Protein AF-F6EHM1-F1 (afdb_monomer_lite)

Secondary structure (DSSP, 8-state):
-PPP---------------------------------HHHHHHHHHHHHHHHHHHHHHHHHHHHT-----HHHHHHHHHHHHTS--HHHHHHHHHHH-SSTT---GGG---GGGS-HHHHHHHHHHHHHHHTT--

Foldseek 3Di:
DDDDDPDDPPPPPPPPPDPDDDDDDDPDDPDDDDDDPVLVVLLVVLLVVLLVVLVVVQVVCVVVVNDHDQLQVVLVVVVVVLQDDCPVVLVVVCVVVDDDPPRDDSVNRDHLVNPPPSSNVSNNVSSNCSSVVVD

Sequence (135 aa):
MRLSQFSLPALAVTLILTGCSNNDSGSAEVAGDAGAPQGQALYLEVCADMNEFLDDMQSLQDQAGLGPIDRRELADDFMDFMRRDLSDWAAEWNETVGEGELEIREDDLQLWEEVPADERETIERAVYDAADGRC

Organism: Hoyosella subflava (strain DSM 45089 / JCM 17490 / NBRC 109087 / DQS3-9A1) (NCBI:txid443218)

Structure (mmCIF, N/CA/C/O backbone):
data_AF-F6EHM1-F1
#
_entry.id   AF-F6EHM1-F1
#
loop_
_atom_site.group_PDB
_atom_site.id
_atom_site.type_symbol
_atom_site.label_atom_id
_atom_site.label_alt_id
_atom_site.label_comp_id
_atom_site.label_asym_id
_atom_site.label_entity_id
_atom_site.label_seq_id
_atom_site.pdbx_PDB_ins_code
_atom_site.Cartn_x
_atom_site.Cartn_y
_atom_site.Cartn_z
_atom_site.occupancy
_atom_site.B_iso_or_equiv
_atom_site.auth_seq_id
_atom_site.auth_comp_id
_atom_site.auth_asym_id
_atom_site.auth_atom_id
_atom_site.pdbx_PDB_model_num
ATOM 1 N N . MET A 1 1 ? 34.401 4.152 37.734 1.00 40.97 1 MET A N 1
ATOM 2 C CA . MET A 1 1 ? 32.979 3.848 37.475 1.00 40.97 1 MET A CA 1
ATOM 3 C C . MET A 1 1 ? 32.730 4.168 36.011 1.00 40.97 1 MET A C 1
ATOM 5 O O . MET A 1 1 ? 32.827 5.329 35.642 1.00 40.97 1 MET A O 1
ATOM 9 N N . ARG A 1 2 ? 32.620 3.140 35.162 1.00 38.88 2 ARG A N 1
ATOM 10 C CA . ARG A 1 2 ? 32.437 3.288 33.711 1.00 38.88 2 ARG A CA 1
ATOM 11 C C . ARG A 1 2 ? 30.941 3.371 33.425 1.00 38.88 2 ARG A C 1
ATOM 13 O O . ARG A 1 2 ? 30.199 2.516 33.897 1.00 38.88 2 ARG A O 1
ATOM 20 N N . LEU A 1 3 ? 30.540 4.419 32.712 1.00 44.34 3 LEU A N 1
ATOM 21 C CA . LEU A 1 3 ? 29.188 4.597 32.201 1.00 44.34 3 LEU A CA 1
ATOM 22 C C . LEU A 1 3 ? 28.925 3.527 31.143 1.00 44.34 3 LEU A C 1
ATOM 24 O O . LEU A 1 3 ? 29.729 3.325 30.232 1.00 44.34 3 LEU A O 1
ATOM 28 N N . SER A 1 4 ? 27.828 2.814 31.353 1.00 43.00 4 SER A N 1
ATOM 29 C CA . SER A 1 4 ? 27.329 1.731 30.528 1.00 43.00 4 SER A CA 1
ATOM 30 C C . SER A 1 4 ? 27.124 2.191 29.088 1.00 43.00 4 SER A C 1
ATOM 32 O O . SER A 1 4 ? 26.466 3.196 28.828 1.00 43.00 4 SER A O 1
ATOM 34 N N . GLN A 1 5 ? 27.701 1.428 28.164 1.00 46.94 5 GLN A N 1
ATOM 35 C CA . GLN A 1 5 ? 27.412 1.479 26.740 1.00 46.94 5 GLN A CA 1
ATOM 36 C C . GLN A 1 5 ? 25.926 1.162 26.535 1.00 46.94 5 GLN A C 1
ATOM 38 O O . GLN A 1 5 ? 25.492 0.041 26.792 1.00 46.94 5 GLN A O 1
AT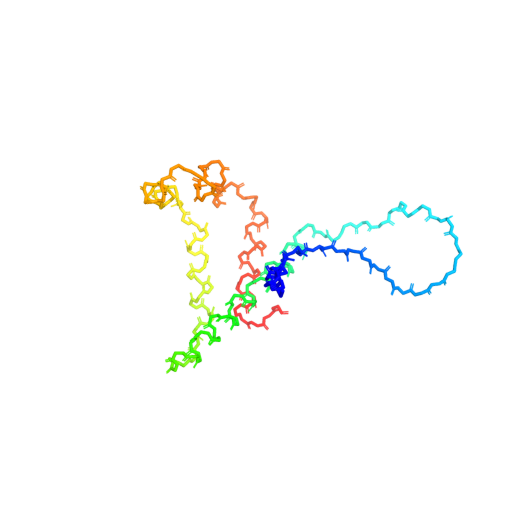OM 43 N N . PHE A 1 6 ? 25.152 2.140 26.065 1.00 44.41 6 PHE A N 1
ATOM 44 C CA . PHE A 1 6 ? 23.897 1.866 25.377 1.00 44.41 6 PHE A CA 1
ATOM 45 C C . PHE A 1 6 ? 24.258 1.274 24.017 1.00 44.41 6 PHE A C 1
ATOM 47 O O . PHE A 1 6 ? 24.531 1.988 23.056 1.00 44.41 6 PHE A O 1
ATOM 54 N N . SER A 1 7 ? 24.345 -0.052 23.976 1.00 39.22 7 SER A N 1
ATOM 55 C CA . SER A 1 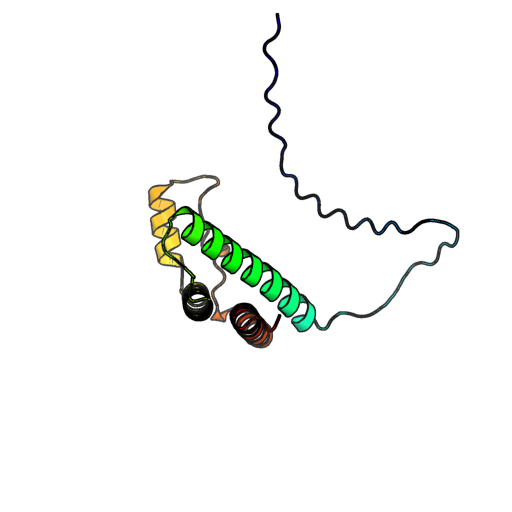7 ? 24.343 -0.793 22.725 1.00 39.22 7 SER A CA 1
ATOM 56 C C . SER A 1 7 ? 22.905 -0.788 22.221 1.00 39.22 7 SER A C 1
ATOM 58 O O . SER A 1 7 ? 22.049 -1.465 22.787 1.00 39.22 7 SER A O 1
ATOM 60 N N . LEU A 1 8 ? 22.638 0.007 21.189 1.00 42.44 8 LEU A N 1
ATOM 61 C CA . LEU A 1 8 ? 21.464 -0.170 20.342 1.00 42.44 8 LEU A CA 1
ATOM 62 C C . LEU A 1 8 ? 21.481 -1.626 19.843 1.00 42.44 8 LEU A C 1
ATOM 64 O O . LEU A 1 8 ? 22.522 -2.055 19.329 1.00 42.44 8 LEU A O 1
ATOM 68 N N . PRO A 1 9 ? 20.407 -2.419 19.988 1.00 42.88 9 PRO A N 1
ATOM 69 C CA . PRO A 1 9 ? 20.283 -3.601 19.164 1.00 42.88 9 PRO A CA 1
ATOM 70 C C . PRO A 1 9 ? 20.026 -3.097 17.745 1.00 42.88 9 PRO A C 1
ATOM 72 O O . PRO A 1 9 ? 18.961 -2.567 17.440 1.00 42.88 9 PRO A O 1
ATOM 75 N N . ALA A 1 10 ? 21.043 -3.216 16.895 1.00 46.84 10 ALA A N 1
ATOM 76 C CA . ALA A 1 10 ? 20.847 -3.214 15.462 1.00 46.84 10 ALA A CA 1
ATOM 77 C C . ALA A 1 10 ? 19.769 -4.262 15.162 1.00 46.84 10 ALA A C 1
ATOM 79 O O . ALA A 1 10 ? 19.995 -5.457 15.368 1.00 46.84 10 ALA A O 1
ATOM 80 N N . LEU A 1 11 ? 18.594 -3.815 14.717 1.00 45.41 11 LEU A N 1
ATOM 81 C CA . LEU A 1 11 ? 17.624 -4.657 14.027 1.00 45.41 11 LEU A CA 1
ATOM 82 C C . LEU A 1 11 ? 18.230 -5.015 12.668 1.00 45.41 11 LEU A C 1
ATOM 84 O O . LEU A 1 11 ? 17.833 -4.527 11.620 1.00 45.41 11 LEU A O 1
ATOM 88 N N . ALA A 1 12 ? 19.262 -5.853 12.704 1.00 45.91 12 ALA A N 1
ATOM 89 C CA . ALA A 1 12 ? 19.645 -6.655 11.570 1.00 45.91 12 ALA A CA 1
ATOM 90 C C . ALA A 1 12 ? 18.564 -7.730 11.459 1.00 45.91 12 ALA A C 1
ATOM 92 O O . ALA A 1 12 ? 18.650 -8.772 12.118 1.00 45.91 12 ALA A O 1
ATOM 93 N N . VAL A 1 13 ? 17.530 -7.456 10.659 1.00 46.69 13 VAL A N 1
ATOM 94 C CA . VAL A 1 13 ? 16.648 -8.490 10.108 1.00 46.69 13 VAL A CA 1
ATOM 95 C C . VAL A 1 13 ? 17.537 -9.377 9.247 1.00 46.69 13 VAL A C 1
ATOM 97 O O . VAL A 1 13 ? 17.728 -9.194 8.051 1.00 46.69 13 VAL A O 1
ATOM 100 N N . THR A 1 14 ? 18.201 -10.304 9.922 1.00 45.75 14 THR A N 1
ATOM 101 C CA . THR A 1 14 ? 18.960 -11.358 9.287 1.00 45.75 14 THR A CA 1
ATOM 102 C C . THR A 1 14 ? 17.905 -12.392 8.948 1.00 45.75 14 THR A C 1
ATOM 104 O O . THR A 1 14 ? 17.483 -13.157 9.815 1.00 45.75 14 THR A O 1
ATOM 107 N N . LEU A 1 15 ? 17.424 -12.363 7.706 1.00 43.59 15 LEU A N 1
ATOM 108 C CA . LEU A 1 15 ? 16.655 -13.444 7.094 1.00 43.59 15 LEU A CA 1
ATOM 109 C C . LEU A 1 15 ? 17.563 -14.680 7.027 1.00 43.59 15 LEU A C 1
ATOM 111 O O . LEU A 1 15 ? 18.174 -15.006 6.013 1.00 43.59 15 LEU A O 1
ATOM 115 N N . ILE A 1 16 ? 17.720 -15.341 8.171 1.00 47.09 16 ILE A N 1
ATOM 116 C CA . ILE A 1 16 ? 18.378 -16.630 8.265 1.00 47.09 16 ILE A CA 1
ATOM 117 C C . ILE A 1 16 ? 17.322 -17.665 7.879 1.00 47.09 16 ILE A C 1
ATOM 119 O O . ILE A 1 16 ? 16.537 -18.126 8.706 1.00 47.09 16 ILE A O 1
ATOM 123 N N . LEU A 1 17 ? 17.333 -18.046 6.601 1.00 50.50 17 LEU A N 1
ATOM 124 C CA . LEU A 1 17 ? 16.775 -19.298 6.085 1.00 50.50 17 LEU A CA 1
ATOM 125 C C . LEU A 1 17 ? 17.539 -20.491 6.694 1.00 50.50 17 LEU A C 1
ATOM 127 O O . LEU A 1 17 ? 18.234 -21.234 6.007 1.00 50.50 17 LEU A O 1
ATOM 131 N N . THR A 1 18 ? 17.446 -20.684 8.009 1.00 45.31 18 THR A N 1
ATOM 132 C CA . THR A 1 18 ? 17.857 -21.930 8.662 1.00 45.31 18 THR A CA 1
ATOM 133 C C . THR A 1 18 ? 16.623 -22.774 8.883 1.00 45.31 18 THR A C 1
ATOM 135 O O . THR A 1 18 ? 16.001 -22.753 9.944 1.00 45.31 18 THR A O 1
ATOM 138 N N . GLY A 1 19 ? 16.304 -23.564 7.859 1.00 46.81 19 GLY A N 1
ATOM 139 C CA . GLY A 1 19 ? 15.647 -24.839 8.074 1.00 46.81 19 GLY A CA 1
ATOM 140 C C . GLY A 1 19 ? 16.494 -25.661 9.043 1.00 46.81 19 GLY A C 1
ATOM 141 O O . GLY A 1 19 ? 17.626 -26.034 8.748 1.00 46.81 19 GLY A O 1
ATOM 142 N N . CYS A 1 20 ? 15.947 -25.906 10.225 1.00 41.44 20 CYS A N 1
ATOM 143 C CA . CYS A 1 20 ? 16.465 -26.857 11.194 1.00 41.44 20 CYS A CA 1
ATOM 144 C C . CYS A 1 20 ? 15.288 -27.704 11.676 1.00 41.44 20 CYS A C 1
ATOM 146 O O . CYS A 1 20 ? 14.673 -27.414 12.698 1.00 41.44 20 CYS A O 1
ATOM 148 N N . SER A 1 21 ? 14.981 -28.763 10.924 1.00 42.81 21 SER A N 1
ATOM 149 C CA . SER A 1 21 ? 14.505 -29.998 11.540 1.00 42.81 21 SER A CA 1
ATOM 150 C C . SER A 1 21 ? 15.643 -31.011 11.479 1.00 42.81 21 SER A C 1
ATOM 152 O O . SER A 1 21 ? 16.346 -31.133 10.478 1.00 42.81 21 SER A O 1
ATOM 154 N N . ASN A 1 22 ? 15.868 -31.639 12.623 1.00 43.19 22 ASN A N 1
ATOM 155 C CA . ASN A 1 22 ? 17.069 -32.357 13.006 1.00 43.19 22 ASN A CA 1
ATOM 156 C C . ASN A 1 22 ? 17.365 -33.624 12.179 1.00 43.19 22 ASN A C 1
ATOM 158 O O . ASN A 1 22 ? 16.517 -34.497 12.037 1.00 43.19 22 ASN A O 1
ATOM 162 N N . ASN A 1 23 ? 18.661 -33.762 11.895 1.00 41.78 23 ASN A N 1
ATOM 163 C CA . ASN A 1 23 ? 19.496 -34.962 12.013 1.00 41.78 23 ASN A CA 1
ATOM 164 C C . ASN A 1 23 ? 19.485 -36.050 10.911 1.00 41.78 23 ASN A C 1
ATOM 166 O O . ASN A 1 23 ? 18.549 -36.824 10.756 1.00 41.78 23 ASN A O 1
ATOM 170 N N . ASP A 1 24 ? 20.698 -36.188 10.361 1.00 38.44 24 ASP A N 1
ATOM 171 C CA . ASP A 1 24 ? 21.392 -37.379 9.855 1.00 38.44 24 ASP A CA 1
ATOM 172 C C . ASP A 1 24 ? 21.316 -37.768 8.365 1.00 38.44 24 ASP A C 1
ATOM 174 O O . ASP A 1 24 ? 20.391 -38.413 7.884 1.00 38.44 24 ASP A O 1
ATOM 178 N N . SER A 1 25 ? 22.463 -37.496 7.727 1.00 46.12 25 SER A N 1
ATOM 179 C CA . SER A 1 25 ? 23.170 -38.330 6.752 1.00 46.12 25 SER A CA 1
ATOM 180 C C . SER A 1 25 ? 22.637 -38.438 5.326 1.00 46.12 25 SER A C 1
ATOM 182 O O . SER A 1 25 ? 21.877 -39.331 4.968 1.00 46.12 25 SER A O 1
ATOM 184 N N . GLY A 1 26 ? 23.244 -37.625 4.460 1.00 32.59 26 GLY A N 1
ATOM 185 C CA . GLY A 1 26 ? 23.370 -37.928 3.041 1.00 32.59 26 GLY A CA 1
ATOM 186 C C . GLY A 1 26 ? 23.616 -36.675 2.222 1.00 32.59 26 GLY A C 1
ATOM 187 O O . GLY A 1 26 ? 22.689 -35.911 1.988 1.00 32.59 26 GLY A O 1
ATOM 188 N N . SER A 1 27 ? 24.855 -36.470 1.767 1.00 47.34 27 SER A N 1
ATOM 189 C CA . SER A 1 27 ? 25.133 -35.571 0.647 1.00 47.34 27 SER A CA 1
ATOM 190 C C . SER A 1 27 ? 24.298 -36.013 -0.555 1.00 47.34 27 SER A C 1
ATOM 192 O O . SER A 1 27 ? 24.653 -36.960 -1.251 1.00 47.34 27 SER A O 1
ATOM 194 N N . ALA A 1 28 ? 23.188 -35.321 -0.770 1.00 35.41 28 ALA A N 1
ATOM 195 C CA . ALA A 1 28 ? 22.504 -35.234 -2.040 1.00 35.41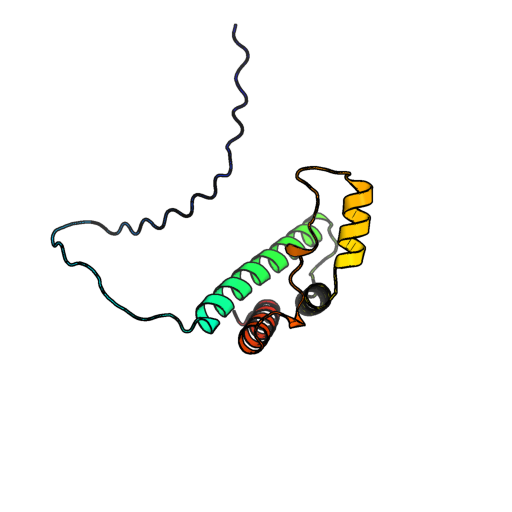 28 ALA A CA 1
ATOM 196 C C . ALA A 1 28 ? 22.366 -33.743 -2.333 1.00 35.41 28 ALA A C 1
ATOM 198 O O . ALA A 1 28 ? 21.709 -32.990 -1.618 1.00 35.41 28 ALA A O 1
ATOM 199 N N . GLU A 1 29 ? 23.091 -33.327 -3.355 1.00 39.44 29 GLU A N 1
ATOM 200 C CA . GLU A 1 29 ? 22.970 -32.045 -4.018 1.00 39.44 29 GLU A CA 1
ATOM 201 C C . GLU A 1 29 ? 21.503 -31.917 -4.453 1.00 39.44 29 GLU A C 1
ATOM 203 O O . GLU A 1 29 ? 21.058 -32.656 -5.331 1.00 39.44 29 GLU A O 1
ATOM 208 N N . VAL A 1 30 ? 20.714 -31.042 -3.820 1.00 39.34 30 VAL A N 1
ATOM 209 C CA . VAL A 1 30 ? 19.340 -30.794 -4.280 1.00 39.34 30 VAL A CA 1
ATOM 210 C C . VAL A 1 30 ? 19.416 -29.835 -5.459 1.00 39.34 30 VAL A C 1
ATOM 212 O O . VAL A 1 30 ? 19.252 -28.624 -5.339 1.00 39.34 30 VAL A O 1
ATOM 215 N N . ALA A 1 31 ? 19.702 -30.406 -6.623 1.00 46.09 31 ALA A N 1
ATOM 216 C CA . ALA A 1 31 ? 19.186 -29.873 -7.863 1.00 46.09 31 ALA A CA 1
ATOM 217 C C . ALA A 1 31 ? 17.690 -30.227 -7.941 1.00 46.09 31 ALA A C 1
ATOM 219 O O . ALA A 1 31 ? 17.341 -31.388 -8.143 1.00 46.09 31 ALA A O 1
ATOM 220 N N . GLY A 1 32 ? 16.841 -29.202 -7.815 1.00 37.69 32 GLY A N 1
ATOM 221 C CA . GLY A 1 32 ? 15.467 -29.186 -8.328 1.00 37.69 32 GLY A CA 1
ATOM 222 C C . GLY A 1 32 ? 14.352 -29.428 -7.309 1.00 37.69 32 GLY A C 1
ATOM 223 O O . GLY A 1 32 ? 14.234 -30.524 -6.779 1.00 37.69 32 GLY A O 1
ATOM 224 N N . ASP A 1 33 ? 13.509 -28.409 -7.108 1.00 39.28 33 ASP A N 1
ATOM 225 C CA . ASP A 1 33 ? 12.087 -28.430 -7.515 1.00 39.28 33 ASP A CA 1
ATOM 226 C C . ASP A 1 33 ? 11.542 -26.983 -7.423 1.00 39.28 33 ASP A C 1
ATOM 228 O O . ASP A 1 33 ? 11.469 -26.400 -6.348 1.00 39.28 33 ASP A O 1
ATOM 232 N N . ALA A 1 34 ? 11.576 -26.235 -8.529 1.00 39.53 34 ALA A N 1
ATOM 233 C CA . ALA A 1 34 ? 10.414 -25.926 -9.373 1.00 39.53 34 ALA A CA 1
ATOM 234 C C . ALA A 1 34 ? 9.467 -24.907 -8.717 1.00 39.53 34 ALA A C 1
ATOM 236 O O . ALA A 1 34 ? 8.723 -25.207 -7.791 1.00 39.53 34 ALA A O 1
ATOM 237 N N . GLY A 1 35 ? 9.565 -23.672 -9.215 1.00 38.94 35 GLY A N 1
ATOM 238 C CA . GLY A 1 35 ? 9.028 -22.469 -8.606 1.00 38.94 35 GLY A CA 1
ATOM 239 C C . GLY A 1 35 ? 7.562 -22.546 -8.208 1.00 38.94 35 GLY A C 1
ATOM 240 O O . GLY A 1 35 ? 6.707 -22.989 -8.979 1.00 38.94 35 GLY A O 1
ATOM 241 N N . ALA A 1 36 ? 7.261 -21.948 -7.054 1.00 42.34 36 ALA A N 1
ATOM 242 C CA . ALA A 1 36 ? 6.015 -21.209 -6.973 1.00 42.34 36 ALA A CA 1
ATOM 243 C C . ALA A 1 36 ? 5.934 -20.350 -8.251 1.00 42.34 36 ALA A C 1
ATOM 245 O O . ALA A 1 36 ? 6.935 -19.702 -8.592 1.00 42.34 36 ALA A O 1
ATOM 246 N N . PRO A 1 37 ? 4.824 -20.387 -9.013 1.00 59.50 37 PRO A N 1
ATOM 247 C CA . PRO A 1 37 ? 4.662 -19.439 -10.105 1.00 59.50 37 PRO A CA 1
ATOM 248 C C . PRO A 1 37 ? 4.938 -18.061 -9.506 1.00 59.50 37 PRO A C 1
ATOM 250 O O . PRO A 1 37 ? 4.442 -17.786 -8.418 1.00 59.50 37 PRO A O 1
ATOM 253 N N . GLN A 1 38 ? 5.796 -17.250 -10.130 1.00 71.94 38 GLN A N 1
ATOM 254 C CA . GLN A 1 38 ? 6.282 -15.994 -9.533 1.00 71.94 38 GLN A CA 1
ATOM 255 C C . GLN A 1 38 ? 5.119 -15.148 -8.978 1.00 71.94 38 GLN A C 1
ATOM 257 O O . GLN A 1 38 ? 5.209 -14.632 -7.869 1.00 71.94 38 GLN A O 1
ATOM 262 N N . GLY A 1 39 ? 3.963 -15.173 -9.653 1.00 81.88 39 GLY A N 1
ATOM 263 C CA . GLY A 1 39 ? 2.725 -14.553 -9.178 1.00 81.88 39 GLY A CA 1
ATOM 264 C C . GLY A 1 39 ? 2.114 -15.125 -7.885 1.00 81.88 39 GLY A C 1
ATOM 265 O O . GLY A 1 39 ? 1.466 -14.386 -7.163 1.00 81.88 39 GLY A O 1
ATOM 266 N N . GLN A 1 40 ? 2.293 -16.400 -7.529 1.00 91.19 40 GLN A N 1
ATOM 267 C CA . GLN A 1 40 ? 1.817 -16.925 -6.238 1.00 91.19 40 GLN A CA 1
ATOM 268 C C . GLN A 1 40 ? 2.715 -16.503 -5.075 1.00 91.19 40 GLN A C 1
ATOM 270 O O . GLN A 1 40 ? 2.198 -16.212 -4.001 1.00 91.19 40 GLN A O 1
ATOM 275 N N . ALA A 1 41 ? 4.035 -16.464 -5.277 1.00 93.06 41 ALA A N 1
ATOM 276 C CA . ALA A 1 41 ? 4.947 -15.944 -4.260 1.00 93.06 41 ALA A CA 1
ATOM 277 C C . ALA A 1 41 ? 4.678 -14.450 -4.016 1.00 93.06 41 ALA A C 1
ATOM 279 O O . ALA A 1 41 ? 4.419 -14.069 -2.880 1.00 93.06 41 ALA A O 1
ATOM 280 N N . LEU A 1 42 ? 4.604 -13.660 -5.096 1.00 93.50 42 LEU A N 1
ATOM 281 C CA . LEU A 1 42 ? 4.260 -12.238 -5.044 1.00 93.50 42 LEU A CA 1
ATOM 282 C C . LEU A 1 42 ? 2.892 -11.995 -4.391 1.00 93.50 42 LEU A C 1
ATOM 284 O O . LEU A 1 42 ? 2.761 -11.127 -3.539 1.00 93.50 42 LEU A O 1
ATOM 288 N N . TYR A 1 43 ? 1.871 -12.785 -4.745 1.00 96.25 43 TYR A N 1
ATOM 289 C CA . TYR A 1 43 ? 0.547 -12.676 -4.126 1.00 96.25 43 TYR A CA 1
ATOM 290 C C . TYR A 1 43 ? 0.603 -12.856 -2.604 1.00 96.25 43 TYR A C 1
ATOM 292 O O . TYR A 1 43 ? -0.006 -12.082 -1.874 1.00 96.25 43 TYR A O 1
ATOM 300 N N . LEU A 1 44 ? 1.317 -13.881 -2.122 1.00 96.75 44 LEU A N 1
ATOM 301 C CA . LEU A 1 44 ? 1.409 -14.173 -0.690 1.00 96.75 44 LEU A CA 1
ATOM 302 C C . LEU A 1 44 ? 2.197 -13.103 0.071 1.00 96.75 44 LEU A C 1
ATOM 304 O O . LEU A 1 44 ? 1.821 -12.778 1.193 1.00 96.75 44 LEU A O 1
ATOM 308 N N . GLU A 1 45 ? 3.254 -12.568 -0.537 1.00 96.56 45 GLU A N 1
ATOM 309 C CA . GLU A 1 45 ? 4.048 -11.467 0.016 1.00 96.56 45 GLU A CA 1
ATOM 310 C C . GLU A 1 45 ? 3.193 -10.206 0.175 1.00 96.56 45 GLU A C 1
ATOM 312 O O . GLU A 1 45 ? 2.994 -9.740 1.293 1.00 96.56 45 GLU A O 1
ATOM 317 N N . VAL A 1 46 ? 2.546 -9.751 -0.902 1.00 96.94 46 VAL A N 1
ATOM 318 C CA . VAL A 1 46 ? 1.676 -8.563 -0.865 1.00 96.94 46 VAL A CA 1
ATOM 319 C C . VAL A 1 46 ? 0.493 -8.757 0.089 1.00 96.94 46 VAL A C 1
ATOM 321 O O . VAL A 1 46 ? 0.114 -7.831 0.799 1.00 96.94 46 VAL A O 1
ATOM 324 N N . CYS A 1 47 ? -0.085 -9.961 0.156 1.00 97.75 47 CYS A N 1
ATOM 325 C CA . CYS A 1 47 ? -1.120 -10.289 1.140 1.00 97.75 47 CYS A CA 1
ATOM 326 C C . CYS A 1 47 ? -0.629 -10.111 2.584 1.00 97.75 47 CYS A C 1
ATOM 328 O O . CYS A 1 47 ? -1.386 -9.636 3.432 1.00 97.75 47 CYS A O 1
ATOM 330 N N . ALA A 1 48 ? 0.592 -10.555 2.892 1.00 97.69 48 ALA A N 1
ATOM 331 C CA . ALA A 1 48 ? 1.152 -10.447 4.233 1.00 97.69 48 ALA A CA 1
ATOM 332 C C . ALA A 1 48 ? 1.400 -8.978 4.595 1.00 97.69 48 ALA A C 1
ATOM 334 O O . ALA A 1 48 ? 0.889 -8.519 5.617 1.00 97.69 48 ALA A O 1
ATOM 335 N N . ASP A 1 49 ? 2.070 -8.239 3.711 1.00 97.19 49 ASP A N 1
ATOM 336 C CA . ASP A 1 49 ? 2.409 -6.829 3.918 1.00 97.19 49 ASP A CA 1
ATOM 337 C C . ASP A 1 49 ? 1.154 -5.959 4.056 1.00 97.19 49 ASP A C 1
ATOM 339 O O . ASP A 1 49 ? 1.050 -5.123 4.954 1.00 97.19 49 ASP A O 1
ATOM 343 N N . MET A 1 50 ? 0.148 -6.189 3.206 1.00 97.94 50 MET A N 1
ATOM 344 C CA . MET A 1 50 ? -1.106 -5.440 3.261 1.00 97.94 50 MET A CA 1
ATOM 345 C C . MET A 1 50 ? -1.893 -5.743 4.543 1.00 97.94 50 MET A C 1
ATOM 347 O O . MET A 1 50 ? -2.514 -4.846 5.111 1.00 97.94 50 MET A O 1
ATOM 351 N N . ASN A 1 51 ? -1.871 -6.987 5.035 1.00 98.12 51 ASN A N 1
ATOM 352 C CA . ASN A 1 51 ? -2.497 -7.311 6.317 1.00 98.12 51 ASN A CA 1
ATOM 353 C C . ASN A 1 51 ? -1.779 -6.642 7.490 1.00 98.12 51 ASN A C 1
ATOM 355 O O . ASN A 1 51 ? -2.458 -6.084 8.350 1.00 98.12 51 ASN A O 1
ATOM 359 N N . GLU A 1 52 ? -0.443 -6.655 7.503 1.00 97.88 52 GLU A N 1
ATOM 360 C CA . GLU A 1 52 ? 0.353 -5.961 8.521 1.00 97.88 52 GLU A CA 1
ATOM 361 C C . GLU A 1 52 ? 0.045 -4.460 8.524 1.00 97.88 52 GLU A C 1
ATOM 363 O O . GLU A 1 52 ? -0.302 -3.911 9.568 1.00 97.88 52 GLU A O 1
ATOM 368 N N . PHE A 1 53 ? 0.035 -3.818 7.352 1.00 96.25 53 PHE A N 1
ATOM 369 C CA . PHE A 1 53 ? -0.343 -2.411 7.226 1.00 96.25 53 PHE A CA 1
ATOM 370 C C . PHE A 1 53 ? -1.744 -2.129 7.784 1.00 96.25 53 PHE A C 1
ATOM 372 O O . PHE A 1 53 ? -1.934 -1.180 8.546 1.00 96.25 53 PHE A O 1
ATOM 379 N N . LEU A 1 54 ? -2.749 -2.929 7.412 1.00 97.31 54 LEU A N 1
ATOM 380 C CA . LEU A 1 54 ? -4.123 -2.705 7.869 1.00 97.31 54 LEU A CA 1
ATOM 381 C C . LEU A 1 54 ? -4.252 -2.902 9.385 1.00 97.31 54 LEU A C 1
ATOM 383 O O . LEU A 1 54 ? -5.002 -2.176 10.040 1.00 97.31 54 LEU A O 1
ATOM 387 N N . ASP A 1 55 ? -3.520 -3.855 9.954 1.00 97.25 55 ASP A N 1
ATOM 388 C CA . ASP A 1 55 ? -3.524 -4.111 11.392 1.00 97.25 55 ASP A CA 1
ATOM 389 C C . ASP A 1 55 ? -2.793 -3.002 12.166 1.00 97.25 55 ASP A C 1
ATOM 391 O O . ASP A 1 55 ? -3.284 -2.555 13.208 1.00 97.25 55 ASP A O 1
ATOM 395 N N . ASP A 1 56 ? -1.696 -2.471 11.625 1.00 97.44 56 ASP A N 1
ATOM 396 C CA . ASP A 1 56 ? -1.007 -1.298 12.166 1.00 97.44 56 ASP A CA 1
ATOM 397 C C . ASP A 1 56 ? -1.902 -0.054 12.135 1.00 97.44 56 ASP A C 1
ATOM 399 O O . ASP A 1 56 ? -2.013 0.670 13.131 1.00 97.44 56 ASP A O 1
ATOM 403 N N . MET A 1 57 ? -2.621 0.171 11.033 1.00 96.94 57 MET A N 1
ATOM 404 C CA . MET A 1 57 ? -3.576 1.275 10.923 1.00 96.94 57 MET A CA 1
ATOM 405 C C . MET A 1 57 ? -4.734 1.134 11.916 1.00 96.94 57 MET A C 1
ATOM 407 O O . MET A 1 57 ? -5.130 2.124 12.542 1.00 96.94 57 MET A O 1
ATOM 411 N N . GLN A 1 58 ? -5.249 -0.082 12.125 1.00 97.12 58 GLN A N 1
ATOM 412 C CA . GLN A 1 58 ? -6.254 -0.337 13.159 1.00 97.12 58 GLN A CA 1
ATOM 413 C C . GLN A 1 58 ? -5.687 -0.079 14.561 1.00 97.12 58 GLN A C 1
ATOM 415 O O . GLN A 1 58 ? -6.326 0.596 15.367 1.00 97.12 58 GLN A O 1
ATOM 420 N N . SER A 1 59 ? -4.467 -0.539 14.840 1.00 97.56 59 SER A N 1
ATOM 421 C CA . SER A 1 59 ? -3.777 -0.300 16.111 1.00 97.56 59 SER A CA 1
ATOM 422 C C . SER A 1 59 ? -3.605 1.196 16.400 1.00 97.56 59 SER A C 1
ATOM 424 O O . SER A 1 59 ? -3.800 1.648 17.533 1.00 97.56 59 SER A O 1
ATOM 426 N N . LEU A 1 60 ? -3.281 2.005 15.387 1.00 96.00 60 LEU A N 1
ATOM 427 C CA . LEU A 1 60 ? -3.198 3.463 15.518 1.00 96.00 60 LEU A CA 1
ATOM 428 C C . LEU A 1 60 ? -4.566 4.097 15.810 1.00 96.00 60 LEU A C 1
ATOM 430 O O . LEU A 1 60 ? -4.667 4.958 16.689 1.00 96.00 60 LEU A O 1
ATOM 434 N N . GLN A 1 61 ? -5.624 3.665 15.121 1.00 96.31 61 GLN A N 1
ATOM 435 C CA . GLN A 1 61 ? -6.984 4.160 15.360 1.00 96.31 61 GLN A CA 1
ATOM 436 C C . GLN A 1 61 ? -7.512 3.783 16.749 1.00 96.31 61 GLN A C 1
ATOM 438 O O . GLN A 1 61 ? -8.143 4.615 17.410 1.00 96.31 61 GLN A O 1
ATOM 443 N N . ASP A 1 62 ? -7.190 2.584 17.233 1.00 96.88 62 ASP A N 1
ATOM 444 C CA . ASP A 1 62 ? -7.525 2.130 18.584 1.00 96.88 62 ASP A CA 1
ATOM 445 C C . ASP A 1 62 ? -6.823 2.980 19.648 1.00 96.88 62 ASP A C 1
ATOM 447 O O . ASP A 1 62 ? -7.456 3.433 20.605 1.00 96.88 62 ASP A O 1
ATOM 451 N N . GLN A 1 63 ? -5.529 3.264 19.460 1.00 96.31 63 GLN A N 1
ATOM 452 C CA . GLN A 1 63 ? -4.761 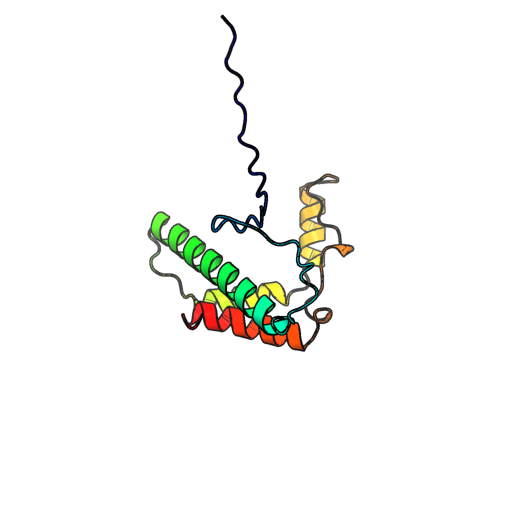4.145 20.347 1.00 96.31 63 GLN A CA 1
ATOM 453 C C . GLN A 1 63 ? -5.305 5.579 20.360 1.00 96.31 63 GLN A C 1
ATOM 455 O O . GLN A 1 63 ? -5.305 6.233 21.406 1.00 96.31 63 GLN A O 1
ATOM 460 N N . ALA A 1 64 ? -5.786 6.065 19.214 1.00 96.06 64 ALA A N 1
ATOM 461 C CA . ALA A 1 64 ? -6.384 7.389 19.073 1.00 96.06 64 ALA A CA 1
ATOM 462 C C . ALA A 1 64 ? -7.866 7.449 19.505 1.00 96.06 64 ALA A C 1
ATOM 464 O O . ALA A 1 64 ? -8.419 8.543 19.631 1.00 96.06 64 ALA A O 1
ATOM 465 N N . GLY A 1 65 ? -8.514 6.304 19.752 1.00 95.94 65 GLY A N 1
ATOM 466 C CA . GLY A 1 65 ? -9.931 6.221 20.116 1.00 95.94 65 GLY A CA 1
ATOM 467 C C . GLY A 1 65 ? -10.889 6.611 18.984 1.00 95.94 65 GLY A C 1
ATOM 468 O O . GLY A 1 65 ? -11.972 7.130 19.258 1.00 95.94 65 GLY A O 1
ATOM 469 N N . LEU A 1 66 ? -10.484 6.401 17.729 1.00 94.19 66 LEU A N 1
ATOM 470 C CA . LEU A 1 66 ? -11.200 6.855 16.531 1.00 94.19 66 LEU A CA 1
ATOM 471 C C . LEU A 1 66 ? -12.151 5.797 15.939 1.00 94.19 66 LEU A C 1
ATOM 473 O O . LEU A 1 66 ? -13.044 6.145 15.167 1.00 94.19 66 LEU A O 1
ATOM 477 N N . GLY A 1 67 ? -12.049 4.542 16.390 1.00 94.12 67 GLY A N 1
ATOM 478 C CA . GLY A 1 67 ? -12.935 3.448 15.993 1.00 94.12 67 GLY A CA 1
ATOM 479 C C . GLY A 1 67 ? -12.320 2.518 14.940 1.00 94.12 67 GLY A C 1
ATOM 480 O O . GLY A 1 67 ? -11.106 2.516 14.753 1.00 94.12 67 GLY A O 1
ATOM 481 N N . PRO A 1 68 ? -13.132 1.661 14.299 1.00 95.81 68 PRO A N 1
ATOM 482 C CA . PRO A 1 68 ? -12.636 0.730 13.293 1.00 95.81 68 PRO A CA 1
ATOM 483 C C . PRO A 1 68 ? -12.242 1.453 12.001 1.00 95.81 68 PRO A C 1
ATOM 485 O O . PRO A 1 68 ? -12.914 2.402 11.592 1.00 95.81 68 PRO A O 1
ATOM 488 N N . ILE A 1 69 ? -11.199 0.958 11.335 1.00 95.31 69 ILE A N 1
ATOM 489 C CA . ILE A 1 69 ? -10.846 1.392 9.980 1.00 95.31 69 ILE A CA 1
ATOM 490 C C . ILE A 1 69 ? -11.810 0.809 8.947 1.00 95.31 69 ILE A C 1
ATOM 492 O O . ILE A 1 69 ? -12.305 -0.313 9.097 1.00 95.31 69 ILE A O 1
ATOM 496 N N . ASP A 1 70 ? -12.013 1.538 7.853 1.00 97.06 70 ASP A N 1
ATOM 497 C CA . ASP A 1 70 ? -12.510 0.944 6.618 1.00 97.06 70 ASP A CA 1
ATOM 498 C C . ASP A 1 70 ? -11.316 0.348 5.858 1.00 97.06 70 ASP A C 1
ATOM 500 O O . ASP A 1 70 ? -10.513 1.052 5.244 1.00 97.06 70 ASP A O 1
ATOM 504 N N . ARG A 1 71 ? -11.159 -0.979 5.953 1.00 97.00 71 ARG A N 1
ATOM 505 C CA . ARG A 1 71 ? -10.051 -1.699 5.303 1.00 97.00 71 ARG A CA 1
ATOM 506 C C . ARG A 1 71 ? -10.114 -1.588 3.780 1.00 97.00 71 ARG A C 1
ATOM 508 O O . ARG A 1 71 ? -9.067 -1.622 3.140 1.00 97.00 71 ARG A O 1
ATOM 515 N N . ARG A 1 72 ? -11.317 -1.474 3.202 1.00 97.62 72 ARG A N 1
ATOM 516 C CA . ARG A 1 72 ? -11.486 -1.368 1.751 1.00 97.62 72 ARG A CA 1
ATOM 517 C C . ARG A 1 72 ? -11.086 0.017 1.268 1.00 97.62 72 ARG A C 1
ATOM 519 O O . ARG A 1 72 ? -10.342 0.102 0.301 1.00 97.62 72 ARG A O 1
ATOM 526 N N . GLU A 1 73 ? -11.517 1.057 1.978 1.00 97.56 73 GLU A N 1
ATOM 527 C CA . GLU A 1 73 ? -11.106 2.439 1.706 1.00 97.56 73 GLU A CA 1
ATOM 528 C C . GLU A 1 73 ? -9.581 2.589 1.794 1.00 97.56 73 GLU A C 1
ATOM 530 O O . GLU A 1 73 ? -8.967 3.129 0.883 1.00 97.56 73 GLU A O 1
ATOM 535 N N . LEU A 1 74 ? -8.942 2.008 2.816 1.00 96.88 74 LEU A N 1
ATOM 536 C CA . LEU A 1 74 ? -7.479 2.033 2.934 1.00 96.88 74 LEU A CA 1
ATOM 537 C C . LEU A 1 74 ? -6.756 1.276 1.813 1.00 96.88 74 LEU A C 1
ATOM 539 O O . LEU A 1 74 ? -5.674 1.684 1.401 1.00 96.88 74 LEU A O 1
ATOM 543 N N . ALA A 1 75 ? -7.327 0.177 1.320 1.00 97.25 75 ALA A N 1
ATOM 544 C CA . ALA A 1 75 ? -6.781 -0.533 0.168 1.00 97.25 75 ALA A CA 1
ATOM 545 C C . ALA A 1 75 ? -6.945 0.265 -1.135 1.00 97.25 75 ALA A C 1
ATOM 547 O O . ALA A 1 75 ? -6.036 0.263 -1.963 1.00 97.25 75 ALA A O 1
ATOM 548 N N . ASP A 1 76 ? -8.066 0.972 -1.306 1.00 98.00 76 ASP A N 1
ATOM 549 C CA . ASP A 1 76 ? -8.260 1.902 -2.422 1.00 98.00 76 ASP A CA 1
ATOM 550 C C . ASP A 1 76 ? -7.241 3.052 -2.354 1.00 98.00 76 ASP A C 1
ATOM 552 O O . ASP A 1 76 ? -6.547 3.304 -3.339 1.00 98.00 76 ASP A O 1
ATOM 556 N N . ASP A 1 77 ? -7.059 3.667 -1.182 1.00 96.00 77 ASP A N 1
ATOM 557 C CA . ASP A 1 77 ? -6.060 4.719 -0.957 1.00 96.00 77 ASP A CA 1
ATOM 558 C C . ASP A 1 77 ? -4.631 4.229 -1.228 1.00 96.00 77 ASP A C 1
ATOM 560 O O . ASP A 1 77 ? -3.826 4.944 -1.832 1.00 96.00 77 ASP A O 1
ATOM 564 N N . PHE A 1 78 ? -4.311 2.999 -0.816 1.00 95.12 78 PHE A N 1
ATOM 565 C CA . PHE A 1 78 ? -3.021 2.375 -1.092 1.00 95.12 78 PHE A CA 1
ATOM 566 C C . PHE A 1 78 ? -2.801 2.177 -2.597 1.00 95.12 78 PHE A C 1
ATOM 568 O O . PHE A 1 78 ? -1.751 2.549 -3.122 1.00 95.12 78 PHE A O 1
ATOM 575 N N . MET A 1 79 ? -3.789 1.634 -3.316 1.00 96.06 79 MET A N 1
ATOM 576 C CA . MET A 1 79 ? -3.685 1.444 -4.766 1.00 96.06 79 MET A CA 1
ATOM 577 C C . MET A 1 79 ? -3.604 2.776 -5.512 1.00 96.06 79 MET A C 1
ATOM 579 O O . MET A 1 79 ? -2.858 2.891 -6.485 1.00 96.06 79 MET A O 1
ATOM 583 N N . ASP A 1 80 ? -4.331 3.791 -5.055 1.00 95.31 80 ASP A N 1
ATOM 584 C CA . ASP A 1 80 ? -4.250 5.140 -5.602 1.00 95.31 80 ASP A CA 1
ATOM 585 C C . ASP A 1 80 ? -2.881 5.771 -5.348 1.00 95.31 80 ASP A C 1
ATOM 587 O O . ASP A 1 80 ? -2.358 6.451 -6.230 1.00 95.31 80 ASP A O 1
ATOM 591 N N . PHE A 1 81 ? -2.272 5.533 -4.185 1.00 90.75 81 PHE A N 1
ATOM 592 C CA . PHE A 1 81 ? -0.904 5.955 -3.896 1.00 90.75 81 PHE A CA 1
ATOM 593 C C . PHE A 1 81 ? 0.115 5.250 -4.799 1.00 90.75 81 PHE A C 1
ATOM 595 O O . PHE A 1 81 ? 0.921 5.924 -5.431 1.00 90.75 81 PHE A O 1
ATOM 602 N N . MET A 1 82 ? 0.031 3.924 -4.932 1.00 90.38 82 MET A N 1
ATOM 603 C CA . MET A 1 82 ? 0.915 3.124 -5.794 1.00 90.38 82 MET A CA 1
ATOM 604 C C . MET A 1 82 ? 0.873 3.560 -7.263 1.00 90.38 82 MET A C 1
ATOM 606 O O . MET A 1 82 ? 1.867 3.457 -7.973 1.00 90.38 82 MET A O 1
ATOM 610 N N . ARG A 1 83 ? -0.287 4.028 -7.731 1.00 93.19 83 ARG A N 1
ATOM 611 C CA . ARG A 1 83 ? -0.507 4.487 -9.111 1.00 93.19 83 ARG A CA 1
ATOM 612 C C . ARG A 1 83 ? -0.101 5.941 -9.343 1.00 93.19 83 ARG A C 1
ATOM 614 O O . ARG A 1 83 ? -0.171 6.404 -10.481 1.00 93.19 83 ARG A O 1
ATOM 621 N N . ARG A 1 84 ? 0.252 6.691 -8.297 1.00 89.88 84 ARG A N 1
ATOM 622 C CA . ARG A 1 84 ? 0.691 8.080 -8.448 1.00 89.88 84 ARG A CA 1
ATOM 623 C C . ARG A 1 84 ? 2.141 8.124 -8.888 1.00 89.88 84 ARG A C 1
ATOM 625 O O . ARG A 1 84 ? 2.984 7.388 -8.394 1.00 89.88 84 ARG A O 1
ATOM 632 N N . ASP A 1 85 ? 2.421 9.074 -9.767 1.00 85.69 85 ASP A N 1
ATOM 633 C CA . ASP A 1 85 ? 3.781 9.544 -9.963 1.00 85.69 85 ASP A CA 1
ATOM 634 C C . ASP A 1 85 ? 4.202 10.326 -8.709 1.00 85.69 85 ASP A C 1
ATOM 636 O O . ASP A 1 85 ? 3.591 11.342 -8.359 1.00 85.69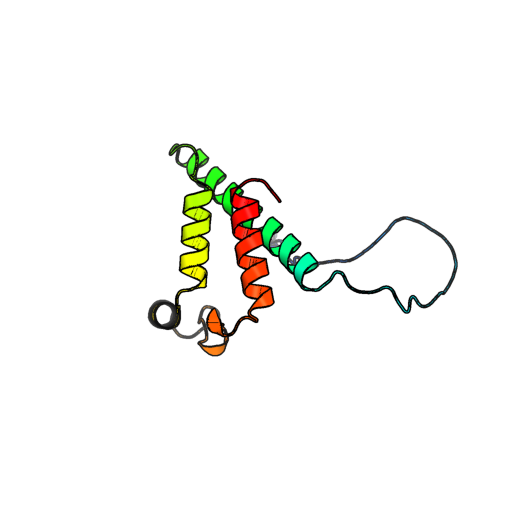 85 ASP A O 1
ATOM 640 N N . LEU A 1 86 ? 5.202 9.807 -7.998 1.00 85.12 86 LEU A N 1
ATOM 641 C CA . LEU A 1 86 ? 5.725 10.395 -6.766 1.00 85.12 86 LEU A CA 1
ATOM 642 C C . LEU A 1 86 ? 6.931 11.306 -7.018 1.00 85.12 86 LEU A C 1
ATOM 644 O O . LEU A 1 86 ? 7.505 11.800 -6.049 1.00 85.12 86 LEU A O 1
ATOM 648 N N . SER A 1 87 ? 7.302 11.561 -8.278 1.00 85.25 87 SER A N 1
ATOM 649 C CA . SER A 1 87 ? 8.476 12.373 -8.632 1.00 85.25 87 SER A CA 1
ATOM 650 C C . SER A 1 87 ? 8.393 13.782 -8.047 1.00 85.25 87 SER A C 1
ATOM 652 O O . SER A 1 87 ? 9.349 14.254 -7.437 1.00 85.25 87 SER A O 1
ATOM 654 N N . ASP A 1 88 ? 7.225 14.425 -8.135 1.00 85.00 88 ASP A N 1
ATOM 655 C CA . ASP A 1 88 ? 7.009 15.761 -7.562 1.00 85.00 88 ASP A CA 1
ATOM 656 C C . ASP A 1 88 ? 7.125 15.752 -6.027 1.00 85.00 88 ASP A C 1
ATOM 658 O O . ASP A 1 88 ? 7.719 16.653 -5.435 1.00 85.00 88 ASP A O 1
ATOM 662 N N . TRP A 1 89 ? 6.589 14.715 -5.372 1.00 85.75 89 TRP A N 1
ATOM 663 C CA . TRP A 1 89 ? 6.675 14.573 -3.916 1.00 85.75 89 TRP A CA 1
ATOM 664 C C . TRP A 1 89 ? 8.110 14.294 -3.459 1.00 85.75 89 TRP A C 1
ATOM 666 O O . TRP A 1 89 ? 8.562 14.870 -2.473 1.00 85.75 89 TRP A O 1
ATOM 676 N N . ALA A 1 90 ? 8.841 13.449 -4.186 1.00 85.56 90 ALA A N 1
ATOM 677 C CA . ALA A 1 90 ? 10.242 13.166 -3.913 1.00 85.56 90 ALA A CA 1
ATOM 678 C C . ALA A 1 90 ? 11.116 14.408 -4.119 1.00 85.56 90 ALA A C 1
ATOM 680 O O . ALA A 1 90 ? 11.985 14.679 -3.292 1.00 85.56 90 ALA A O 1
ATOM 681 N N . ALA A 1 91 ? 10.849 15.206 -5.157 1.00 86.44 91 ALA A N 1
ATOM 682 C CA . ALA A 1 91 ? 11.526 16.481 -5.368 1.00 86.44 91 ALA A CA 1
ATOM 683 C C . ALA A 1 91 ? 11.298 17.440 -4.185 1.00 86.44 91 ALA A C 1
ATOM 685 O O . ALA A 1 91 ? 12.263 17.960 -3.624 1.00 86.44 91 ALA A O 1
ATOM 686 N N . GLU A 1 92 ? 10.048 17.615 -3.741 1.00 87.12 92 GLU A N 1
ATOM 687 C CA . GLU A 1 92 ? 9.716 18.458 -2.579 1.00 87.12 92 GLU A CA 1
ATOM 688 C C . GLU A 1 92 ? 10.332 17.925 -1.271 1.00 87.12 92 GLU A C 1
ATOM 690 O O . GLU A 1 92 ? 10.849 18.688 -0.443 1.00 87.12 92 GLU A O 1
ATOM 695 N N . TRP A 1 93 ? 10.316 16.605 -1.081 1.00 86.19 93 TRP A N 1
ATOM 696 C CA . TRP A 1 93 ? 10.957 15.955 0.056 1.00 86.19 93 TRP A CA 1
ATOM 697 C C . TRP A 1 93 ? 12.462 16.233 0.075 1.00 86.19 93 TRP A C 1
ATOM 699 O O . TRP A 1 93 ? 12.985 16.680 1.098 1.00 86.19 93 TRP A O 1
ATOM 709 N N . ASN A 1 94 ? 13.143 16.052 -1.057 1.00 88.81 94 ASN A N 1
ATOM 710 C CA . ASN A 1 94 ? 14.581 16.281 -1.197 1.00 88.81 94 ASN A CA 1
ATOM 711 C C . ASN A 1 94 ? 14.958 17.751 -0.980 1.00 88.81 94 ASN A C 1
ATOM 713 O O . ASN A 1 94 ? 15.965 18.034 -0.328 1.00 88.81 94 ASN A O 1
ATOM 717 N N . GLU A 1 95 ? 14.130 18.695 -1.437 1.00 87.94 95 GLU A N 1
ATOM 718 C CA . GLU A 1 95 ? 14.297 20.117 -1.108 1.00 87.94 95 GLU A CA 1
ATOM 719 C C . GLU A 1 95 ? 14.212 20.373 0.407 1.00 87.94 95 GLU A C 1
ATOM 721 O O . GLU A 1 95 ? 14.920 21.235 0.937 1.00 87.94 95 GLU A O 1
ATOM 726 N N . THR A 1 96 ? 13.373 19.612 1.116 1.00 88.56 96 THR A N 1
ATOM 727 C CA . THR A 1 96 ? 13.157 19.754 2.563 1.00 88.56 96 THR A CA 1
ATOM 728 C C . THR A 1 96 ? 14.287 19.143 3.392 1.00 88.56 96 THR A C 1
ATOM 730 O O . THR A 1 96 ? 14.735 19.757 4.366 1.00 88.56 96 THR A O 1
ATOM 733 N N . VAL A 1 97 ? 14.739 17.934 3.047 1.00 86.75 97 VAL A N 1
ATOM 734 C CA . VAL A 1 97 ? 15.763 17.209 3.823 1.00 86.75 97 VAL A CA 1
ATOM 735 C C . VAL A 1 97 ? 17.195 17.590 3.434 1.00 86.75 97 VAL A C 1
ATOM 737 O O . VAL A 1 97 ? 18.102 17.448 4.257 1.00 86.75 97 VAL A O 1
ATOM 740 N N . GLY A 1 98 ? 17.387 18.141 2.231 1.00 77.94 98 GLY A N 1
ATOM 741 C CA . GLY A 1 98 ? 18.695 18.445 1.655 1.00 77.94 98 GLY A CA 1
ATOM 742 C C . GLY A 1 98 ? 19.443 17.197 1.173 1.00 77.94 98 GLY A C 1
ATOM 743 O O . GLY A 1 98 ? 18.997 16.069 1.352 1.00 77.94 98 GLY A O 1
ATOM 744 N N . GLU A 1 99 ? 20.610 17.398 0.561 1.00 75.81 99 GLU A N 1
ATOM 745 C CA . GLU A 1 99 ? 21.444 16.299 0.051 1.00 75.81 99 GLU A CA 1
ATOM 746 C C . GLU A 1 99 ? 21.926 15.387 1.200 1.00 75.81 99 GLU A C 1
ATOM 748 O O . GLU A 1 99 ? 22.521 15.859 2.178 1.00 75.81 99 GLU A O 1
ATOM 753 N N . GLY A 1 100 ? 21.702 14.072 1.090 1.00 71.62 100 GLY A N 1
ATOM 754 C CA . GLY A 1 100 ? 22.108 13.110 2.119 1.00 71.62 100 GLY A CA 1
ATOM 755 C C . GLY A 1 100 ? 21.484 11.720 1.973 1.00 71.62 100 GLY A C 1
ATOM 756 O O . GLY A 1 100 ? 20.834 11.411 0.986 1.00 71.62 100 GLY A O 1
ATOM 757 N N . GLU A 1 101 ? 21.661 10.866 2.986 1.00 71.19 101 GLU A N 1
ATOM 758 C CA . GLU A 1 101 ? 21.160 9.474 2.981 1.00 71.19 101 GLU A CA 1
ATOM 759 C C . GLU A 1 101 ? 19.625 9.348 2.959 1.00 71.19 101 GLU A C 1
ATOM 761 O O . GLU A 1 101 ? 19.108 8.249 2.792 1.00 71.19 101 GLU A O 1
ATOM 766 N N . LEU A 1 102 ? 18.901 10.453 3.155 1.00 79.38 102 LEU A N 1
ATOM 767 C CA . LEU A 1 102 ? 17.435 10.508 3.137 1.00 79.38 102 LEU A CA 1
ATOM 768 C C . LEU A 1 102 ? 16.873 11.041 1.810 1.00 79.38 102 LEU A C 1
ATOM 770 O O . LEU A 1 102 ? 15.661 11.237 1.709 1.00 79.38 102 LEU A O 1
ATOM 774 N N . GLU A 1 103 ? 17.745 11.311 0.835 1.00 80.50 103 GLU A N 1
ATOM 775 C CA . GLU A 1 103 ? 17.361 11.720 -0.512 1.00 80.50 103 GLU A CA 1
ATOM 776 C C . GLU A 1 103 ? 16.724 10.541 -1.254 1.00 80.50 103 GLU A C 1
ATOM 778 O O . GLU A 1 103 ? 17.272 9.438 -1.293 1.00 80.50 103 GLU A O 1
ATOM 783 N N . ILE A 1 104 ? 15.566 10.787 -1.855 1.00 82.00 104 ILE A N 1
ATOM 784 C CA . ILE A 1 104 ? 14.868 9.831 -2.709 1.00 82.00 104 ILE A CA 1
ATOM 785 C C . ILE A 1 104 ? 15.315 10.094 -4.135 1.00 82.00 104 ILE A C 1
ATOM 787 O O . ILE A 1 104 ? 15.040 11.162 -4.683 1.00 82.00 104 ILE A O 1
ATOM 791 N N . ARG A 1 105 ? 16.017 9.149 -4.750 1.00 79.06 105 ARG A N 1
ATOM 792 C CA . ARG A 1 105 ? 16.474 9.348 -6.120 1.00 79.06 105 ARG A CA 1
ATOM 793 C C . ARG A 1 105 ? 15.344 9.023 -7.092 1.00 79.06 105 ARG A C 1
ATOM 795 O O . ARG A 1 105 ? 14.580 8.091 -6.869 1.00 79.06 105 ARG A O 1
ATOM 802 N N . GLU A 1 106 ? 15.251 9.768 -8.190 1.00 71.31 106 GLU A N 1
ATOM 803 C CA . GLU A 1 106 ? 14.229 9.516 -9.218 1.00 71.31 106 GLU A CA 1
ATOM 804 C C . GLU A 1 106 ? 14.335 8.100 -9.812 1.00 71.31 106 GLU A C 1
ATOM 806 O O . GLU A 1 106 ? 13.318 7.506 -10.146 1.00 71.31 106 GLU A O 1
ATOM 811 N N . ASP A 1 107 ? 15.542 7.523 -9.896 1.00 74.00 107 ASP A N 1
ATOM 812 C CA . ASP A 1 107 ? 15.755 6.143 -10.360 1.00 74.00 107 ASP A CA 1
ATOM 813 C C . ASP A 1 107 ? 15.253 5.071 -9.377 1.00 74.00 107 ASP A C 1
ATOM 815 O O . ASP A 1 107 ? 15.088 3.918 -9.778 1.00 74.00 107 ASP A O 1
ATOM 819 N N . ASP A 1 108 ? 14.967 5.450 -8.130 1.00 78.25 108 ASP A N 1
ATOM 820 C CA . ASP A 1 108 ? 14.372 4.571 -7.120 1.00 78.25 108 ASP A CA 1
ATOM 821 C C . ASP A 1 108 ? 12.829 4.600 -7.161 1.00 78.25 108 ASP A C 1
ATOM 823 O O . ASP A 1 108 ? 12.172 3.752 -6.552 1.00 78.25 108 ASP A O 1
ATOM 827 N N . LEU A 1 109 ? 12.231 5.548 -7.894 1.00 77.81 109 LEU A N 1
ATOM 828 C CA . LEU A 1 109 ? 10.784 5.677 -8.057 1.00 77.81 109 LEU A CA 1
ATOM 829 C C . LEU A 1 109 ? 10.325 4.894 -9.285 1.00 77.81 109 LEU A C 1
ATOM 831 O O . LEU A 1 109 ? 10.179 5.434 -10.380 1.00 77.81 109 LEU A O 1
ATOM 835 N N . GLN A 1 110 ? 10.080 3.601 -9.101 1.00 81.75 110 GLN A N 1
ATOM 836 C CA . GLN A 1 110 ? 9.447 2.801 -10.143 1.00 81.75 110 GLN A CA 1
ATOM 837 C C . GLN A 1 110 ? 8.014 3.293 -10.387 1.00 81.75 110 GLN A C 1
ATOM 839 O O . GLN A 1 110 ? 7.192 3.309 -9.468 1.00 81.75 110 GLN A O 1
ATOM 844 N N . LEU A 1 111 ? 7.695 3.644 -11.635 1.00 87.12 111 LEU A N 1
ATOM 845 C CA . LEU A 1 111 ? 6.327 4.005 -12.005 1.00 87.12 111 LEU A CA 1
ATOM 846 C C . LEU A 1 111 ? 5.452 2.751 -12.080 1.00 87.12 111 LEU A C 1
ATOM 848 O O . LEU A 1 111 ? 5.887 1.692 -12.542 1.00 87.12 111 LEU A O 1
ATOM 852 N N . TRP A 1 112 ? 4.180 2.871 -11.698 1.00 90.38 112 TRP A N 1
ATOM 853 C CA . TRP A 1 112 ? 3.233 1.753 -11.758 1.00 90.38 112 TRP A CA 1
ATOM 854 C C . TRP A 1 112 ? 3.159 1.131 -13.157 1.00 90.38 112 TRP A C 1
ATOM 856 O O . TRP A 1 112 ? 3.102 -0.086 -13.307 1.00 90.38 112 TRP A O 1
ATOM 866 N N . GLU A 1 113 ? 3.200 1.942 -14.212 1.00 90.31 113 GLU A N 1
ATOM 867 C CA . GLU A 1 113 ? 3.147 1.483 -15.601 1.00 90.31 113 GLU A CA 1
ATOM 868 C C . GLU A 1 113 ? 4.359 0.640 -16.021 1.00 90.31 113 GLU A C 1
ATOM 870 O O . GLU A 1 11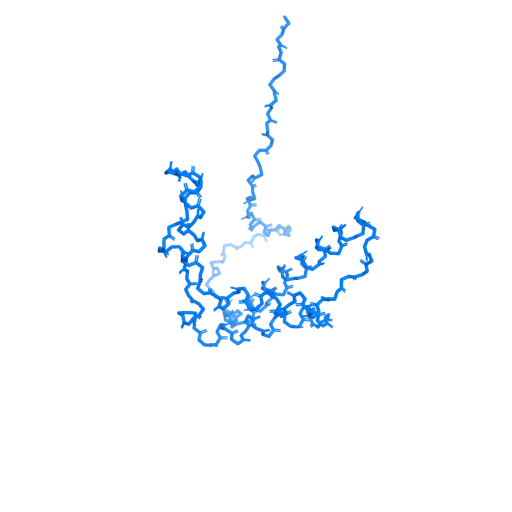3 ? 4.253 -0.117 -16.991 1.00 90.31 113 GLU A O 1
ATOM 875 N N . GLU A 1 114 ? 5.479 0.755 -15.307 1.00 89.75 114 GLU A N 1
ATOM 876 C CA . GLU A 1 114 ? 6.712 0.004 -15.557 1.00 89.75 114 GLU A CA 1
ATOM 877 C C . GLU A 1 114 ? 6.697 -1.380 -14.900 1.00 89.75 114 GLU A C 1
ATOM 879 O O . GLU A 1 114 ? 7.468 -2.258 -15.298 1.00 89.75 114 GLU A O 1
ATOM 884 N N . VAL A 1 115 ? 5.791 -1.610 -13.945 1.00 88.12 115 VAL A N 1
ATOM 885 C CA . VAL A 1 115 ? 5.560 -2.930 -13.354 1.00 88.12 115 VAL A CA 1
ATOM 886 C C . VAL A 1 115 ? 4.899 -3.849 -14.400 1.00 88.12 115 VAL A C 1
ATOM 888 O O . VAL A 1 115 ? 3.900 -3.459 -15.034 1.00 88.12 115 VAL A O 1
ATOM 891 N N . PRO A 1 116 ? 5.405 -5.086 -14.595 1.00 92.12 116 PRO A N 1
ATOM 892 C CA . PRO A 1 116 ? 4.796 -6.067 -15.489 1.00 92.12 116 PRO A CA 1
ATOM 893 C C . PRO A 1 116 ? 3.289 -6.220 -15.250 1.00 92.12 116 PRO A C 1
ATOM 895 O O . PRO A 1 116 ? 2.806 -6.194 -14.120 1.00 92.12 116 PRO A O 1
ATOM 898 N N . ALA A 1 117 ? 2.507 -6.333 -16.326 1.00 91.88 117 ALA A N 1
ATOM 899 C CA . ALA A 1 117 ? 1.044 -6.295 -16.232 1.00 91.88 117 ALA A CA 1
ATOM 900 C C . ALA A 1 117 ? 0.454 -7.441 -15.383 1.00 91.88 117 ALA A C 1
ATOM 902 O O . ALA A 1 117 ? -0.543 -7.246 -14.694 1.00 91.88 117 ALA A O 1
ATOM 903 N N . ASP A 1 118 ? 1.076 -8.617 -15.422 1.00 90.38 118 ASP A N 1
ATOM 904 C CA . ASP A 1 118 ? 0.726 -9.791 -14.620 1.00 90.38 118 ASP A CA 1
ATOM 905 C C . ASP A 1 118 ? 1.086 -9.629 -13.136 1.00 90.38 118 ASP A C 1
ATOM 907 O O . ASP A 1 118 ? 0.337 -10.075 -12.260 1.00 90.38 118 ASP A O 1
ATOM 911 N N . GLU A 1 119 ? 2.192 -8.946 -12.841 1.00 93.75 119 GLU A N 1
ATOM 912 C CA . GLU A 1 119 ? 2.557 -8.559 -11.476 1.00 93.75 119 GLU A CA 1
ATOM 913 C C . GLU A 1 119 ? 1.591 -7.507 -10.930 1.00 93.75 119 GLU A C 1
ATOM 915 O O . GLU A 1 119 ? 1.082 -7.673 -9.825 1.00 93.75 119 GLU A O 1
ATOM 920 N N . ARG A 1 120 ? 1.227 -6.494 -11.727 1.00 94.62 120 ARG A N 1
ATOM 921 C CA . ARG A 1 120 ? 0.216 -5.496 -11.345 1.00 94.62 120 ARG A CA 1
ATOM 922 C C . ARG A 1 120 ? -1.128 -6.114 -10.992 1.00 94.62 120 ARG A C 1
ATOM 924 O O . ARG A 1 120 ? -1.695 -5.773 -9.959 1.00 94.62 120 ARG A O 1
ATOM 931 N N . GLU A 1 121 ? -1.627 -7.033 -11.820 1.00 95.06 121 GLU A N 1
ATOM 932 C CA . GLU A 1 121 ? -2.875 -7.755 -11.538 1.00 95.06 121 GLU A CA 1
ATOM 933 C C . GLU A 1 121 ? -2.759 -8.579 -10.248 1.00 95.06 121 GLU A C 1
ATOM 935 O O . GLU A 1 121 ? -3.697 -8.655 -9.455 1.00 95.06 121 GLU A O 1
ATOM 940 N N . THR A 1 122 ? -1.595 -9.188 -10.020 1.00 95.75 122 THR A N 1
ATOM 941 C CA . THR A 1 122 ? -1.322 -9.975 -8.817 1.00 95.75 122 THR A CA 1
ATOM 942 C C . THR A 1 122 ? -1.294 -9.109 -7.558 1.00 95.75 122 THR A C 1
ATOM 944 O O . THR A 1 122 ? -1.921 -9.491 -6.570 1.00 95.75 122 THR A O 1
ATOM 947 N N . ILE A 1 123 ? -0.620 -7.957 -7.607 1.00 95.94 123 ILE A N 1
ATOM 948 C CA . ILE A 1 123 ? -0.550 -6.971 -6.520 1.00 95.94 123 ILE A CA 1
ATOM 949 C C . ILE A 1 123 ? -1.950 -6.441 -6.214 1.00 95.94 123 ILE A C 1
ATOM 951 O O . ILE A 1 123 ? -2.400 -6.528 -5.076 1.00 95.94 123 ILE A O 1
ATOM 955 N N . GLU A 1 124 ? -2.674 -5.965 -7.231 1.00 97.38 124 GLU A N 1
ATOM 956 C CA . GLU A 1 124 ? -4.023 -5.417 -7.062 1.00 97.38 124 GLU A CA 1
ATOM 957 C C . GLU A 1 124 ? -4.978 -6.452 -6.457 1.00 97.38 124 GLU A C 1
ATOM 959 O O . GLU A 1 124 ? -5.722 -6.154 -5.521 1.00 97.38 124 GLU A O 1
ATOM 964 N N . ARG A 1 125 ? -4.918 -7.701 -6.933 1.00 97.81 125 ARG A N 1
ATOM 965 C CA . ARG A 1 125 ? -5.704 -8.795 -6.358 1.00 97.81 125 ARG A CA 1
ATOM 966 C C . ARG A 1 125 ? -5.340 -9.043 -4.893 1.00 97.81 125 ARG A C 1
ATOM 968 O O . ARG A 1 125 ? -6.247 -9.155 -4.077 1.00 97.81 125 ARG A O 1
ATOM 975 N N . ALA A 1 126 ? -4.053 -9.130 -4.560 1.00 97.94 126 ALA A N 1
ATOM 976 C CA . ALA A 1 126 ? -3.597 -9.395 -3.196 1.00 97.94 126 ALA A CA 1
ATOM 977 C C . ALA A 1 126 ? -3.994 -8.279 -2.216 1.00 97.94 126 ALA A C 1
ATOM 979 O O . ALA A 1 126 ? -4.486 -8.575 -1.129 1.00 97.94 126 ALA A O 1
ATOM 980 N N . VAL A 1 127 ? -3.861 -7.011 -2.620 1.00 98.38 127 VAL A N 1
ATOM 981 C CA . VAL A 1 127 ? -4.258 -5.849 -1.809 1.00 98.38 127 VAL A CA 1
ATOM 982 C C . VAL A 1 127 ? -5.743 -5.917 -1.448 1.00 98.38 127 VAL A C 1
ATOM 984 O O . VAL A 1 127 ? -6.120 -5.815 -0.277 1.00 98.38 127 VAL A O 1
ATOM 987 N N . TYR A 1 128 ? -6.599 -6.159 -2.441 1.00 98.44 128 TYR A N 1
ATOM 988 C CA . TYR A 1 128 ? -8.036 -6.249 -2.205 1.00 98.44 128 TYR A CA 1
ATOM 989 C C . TYR A 1 128 ? -8.452 -7.521 -1.469 1.00 98.44 128 TYR A C 1
ATOM 991 O O . TYR A 1 128 ? -9.374 -7.479 -0.654 1.00 98.44 128 TYR A O 1
ATOM 999 N N . ASP A 1 129 ? -7.778 -8.644 -1.708 1.00 98.38 129 ASP A N 1
ATOM 1000 C CA . ASP A 1 129 ? -8.040 -9.875 -0.969 1.00 98.38 129 ASP A CA 1
ATOM 1001 C C . ASP A 1 129 ? -7.630 -9.734 0.508 1.00 98.38 129 ASP A C 1
ATOM 1003 O O . ASP A 1 129 ? -8.351 -10.232 1.372 1.00 98.38 129 ASP A O 1
ATOM 1007 N N . ALA A 1 130 ? -6.569 -8.990 0.837 1.00 98.00 130 ALA A N 1
ATOM 1008 C CA . ALA A 1 130 ? -6.191 -8.694 2.224 1.00 98.00 130 ALA A CA 1
ATOM 1009 C C . ALA A 1 130 ? -7.221 -7.788 2.918 1.00 98.00 130 ALA A C 1
ATOM 1011 O O . ALA A 1 130 ? -7.629 -8.047 4.054 1.00 98.00 130 ALA A O 1
ATOM 1012 N N . ALA A 1 131 ? -7.709 -6.761 2.218 1.00 98.06 131 ALA A N 1
ATOM 1013 C CA . ALA A 1 131 ? -8.767 -5.886 2.723 1.00 98.06 131 ALA A CA 1
ATOM 1014 C C . ALA A 1 131 ? -10.073 -6.643 3.011 1.00 98.06 131 ALA A C 1
ATOM 1016 O O . ALA A 1 131 ? -10.728 -6.392 4.025 1.00 98.06 131 ALA A O 1
ATOM 1017 N N . ASP A 1 132 ? -10.417 -7.600 2.146 1.00 97.81 132 ASP A N 1
ATOM 1018 C CA . ASP A 1 132 ? -11.621 -8.426 2.258 1.00 97.81 132 ASP A CA 1
ATOM 1019 C C . ASP A 1 132 ? -11.457 -9.624 3.225 1.00 97.81 132 ASP A C 1
ATOM 1021 O O . ASP A 1 132 ? -12.423 -10.356 3.455 1.00 97.81 132 ASP A O 1
ATOM 1025 N N . GLY A 1 133 ? -10.255 -9.865 3.768 1.00 95.88 133 GLY A N 1
ATOM 1026 C CA . GLY A 1 133 ? -9.953 -11.022 4.628 1.00 95.88 133 GLY A CA 1
ATOM 1027 C C . GLY A 1 133 ? -9.974 -12.370 3.891 1.00 95.88 133 GLY A C 1
ATOM 1028 O O . GLY A 1 133 ? -10.449 -13.371 4.432 1.00 95.88 133 GLY A O 1
ATOM 1029 N N . ARG A 1 134 ? -9.558 -12.370 2.620 1.00 96.69 134 ARG A N 1
ATOM 1030 C CA . ARG A 1 134 ? -9.496 -13.529 1.710 1.00 96.69 134 ARG A CA 1
ATOM 1031 C C . ARG A 1 134 ? -8.071 -14.028 1.447 1.00 96.69 134 ARG A C 1
ATOM 1033 O O . ARG A 1 134 ? -7.922 -15.115 0.884 1.00 96.69 134 ARG A O 1
ATOM 1040 N N . CYS A 1 135 ? -7.064 -13.255 1.852 1.00 91.00 135 CYS A N 1
ATOM 1041 C CA . CYS A 1 135 ? -5.775 -13.799 2.262 1.00 91.00 135 CYS A CA 1
ATOM 1042 C C . CYS A 1 135 ? -5.972 -14.554 3.603 1.00 91.00 135 CYS A C 1
ATOM 1044 O O . CYS A 1 135 ? -5.331 -15.607 3.770 1.00 91.00 135 CYS A O 1
#

Radius of gyration: 21.14 Å; chains: 1; bounding box: 46×58×54 Å

pLDDT: mean 78.17, std 22.53, range [32.59, 98.44]